Protein AF-A0A0M1J756-F1 (afdb_monomer)

Solvent-accessible surface area (backbone atoms only — not comparable to full-atom values): 4524 Å² total; per-residue (Å²): 133,85,84,79,82,74,78,71,51,71,51,74,49,79,47,67,54,86,94,41,79,57,35,43,38,40,40,35,41,31,35,45,98,87,72,29,44,32,40,38,42,37,40,38,35,56,45,96,89,72,51,73,52,68,53,76,50,76,49,66,50,65,65,77,70,60,72,68,67,76,77,76,126

Nearest PDB structures (foldseek):
  3n8b-assembly1_B  TM=7.314E-01  e=7.687E-03  Borreliella burgdorferi
  3nm7-assembly1_A  TM=7.239E-01  e=1.369E-02  Borreliella burgdorferi
  3nm7-assembly2_D  TM=6.410E-01  e=1.204E-02  Borreliella burgdorferi
  3n8b-assembly1_A  TM=6.949E-01  e=5.988E-02  Borreliella burgdorferi

Structure (mmCIF, N/CA/C/O backbone):
data_AF-A0A0M1J756-F1
#
_entry.id   AF-A0A0M1J756-F1
#
loop_
_atom_site.group_PDB
_atom_site.id
_atom_site.type_symbol
_atom_site.label_atom_id
_atom_site.label_alt_id
_atom_site.label_comp_id
_atom_site.label_asym_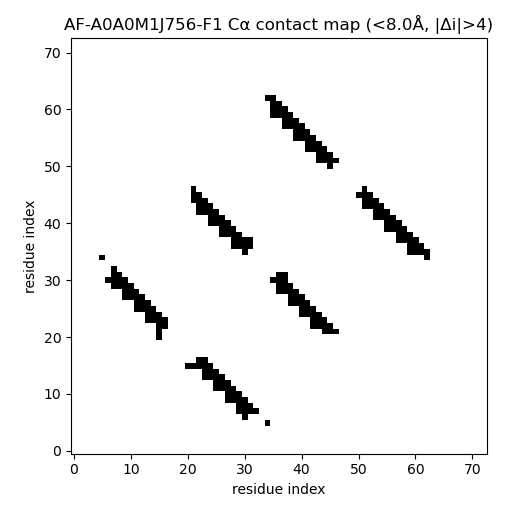id
_atom_site.label_entity_id
_atom_site.label_seq_id
_atom_site.pdbx_PDB_ins_code
_atom_site.Cartn_x
_atom_site.Cartn_y
_atom_site.Cartn_z
_atom_site.occupancy
_atom_site.B_iso_or_equiv
_atom_site.auth_seq_id
_atom_site.auth_comp_id
_atom_site.auth_asym_id
_atom_site.auth_atom_id
_atom_site.pdbx_PDB_model_num
ATOM 1 N N . PHE A 1 1 ? 20.397 5.776 -34.670 1.00 46.66 1 PHE A N 1
ATOM 2 C CA . PHE A 1 1 ? 19.572 6.586 -33.758 1.00 46.66 1 PHE A CA 1
ATOM 3 C C . PHE A 1 1 ? 18.836 5.609 -32.853 1.00 46.66 1 PHE A C 1
ATOM 5 O O . PHE A 1 1 ? 18.254 4.675 -33.381 1.00 46.66 1 PHE A O 1
ATOM 12 N N . LEU A 1 2 ? 19.002 5.696 -31.529 1.00 47.28 2 LEU A N 1
ATOM 13 C CA . LEU A 1 2 ? 18.297 4.815 -30.590 1.00 47.28 2 LEU A CA 1
ATOM 14 C C . LEU A 1 2 ? 16.891 5.381 -30.399 1.00 47.28 2 LEU A C 1
ATOM 16 O O . LEU A 1 2 ? 16.743 6.445 -29.802 1.00 47.28 2 LEU A O 1
ATOM 20 N N . ASP A 1 3 ? 15.884 4.686 -30.920 1.00 44.72 3 ASP A N 1
ATOM 21 C CA . ASP A 1 3 ? 14.478 4.975 -30.650 1.00 44.72 3 ASP A CA 1
ATOM 22 C C . ASP A 1 3 ? 14.182 4.691 -29.170 1.00 44.72 3 ASP A C 1
ATOM 24 O O . ASP A 1 3 ? 13.804 3.586 -28.782 1.00 44.72 3 ASP A O 1
ATOM 28 N N . TYR A 1 4 ? 14.406 5.682 -28.309 1.00 46.50 4 TYR A N 1
ATOM 29 C CA . TYR A 1 4 ? 14.053 5.611 -26.893 1.00 46.50 4 TYR A CA 1
ATOM 30 C C . TYR A 1 4 ? 12.616 6.110 -26.709 1.00 46.50 4 TYR A C 1
ATOM 32 O O . TYR A 1 4 ? 12.374 7.223 -26.250 1.00 46.50 4 TYR A O 1
ATOM 40 N N . ASN A 1 5 ? 11.643 5.296 -27.124 1.00 46.06 5 ASN A N 1
ATOM 41 C CA . ASN A 1 5 ? 10.229 5.560 -26.864 1.00 46.06 5 ASN A CA 1
ATOM 42 C C . ASN A 1 5 ? 9.839 4.953 -25.510 1.00 46.06 5 ASN A C 1
ATOM 44 O O . ASN A 1 5 ? 9.284 3.855 -25.436 1.00 46.06 5 ASN A O 1
ATOM 48 N N . THR A 1 6 ? 10.190 5.638 -24.425 1.00 54.94 6 THR A N 1
ATOM 49 C CA . THR A 1 6 ? 9.816 5.203 -23.078 1.00 54.94 6 THR A CA 1
ATOM 50 C C . THR A 1 6 ? 8.471 5.809 -22.720 1.00 54.94 6 THR A C 1
ATOM 52 O O . THR A 1 6 ? 8.373 6.990 -22.398 1.00 54.94 6 THR A O 1
ATOM 55 N N . TRP A 1 7 ? 7.423 4.990 -22.786 1.00 55.88 7 TRP A N 1
ATOM 56 C CA . TRP A 1 7 ? 6.109 5.349 -22.266 1.00 55.88 7 TRP A CA 1
ATOM 57 C C . TRP A 1 7 ? 6.206 5.573 -20.754 1.00 55.88 7 TRP A C 1
ATOM 59 O O . TRP A 1 7 ? 6.476 4.643 -19.994 1.00 55.88 7 TRP A O 1
ATOM 69 N N . THR A 1 8 ? 6.001 6.813 -20.312 1.00 64.38 8 THR A N 1
ATOM 70 C CA . THR A 1 8 ? 5.853 7.140 -18.894 1.00 64.38 8 THR A CA 1
ATOM 71 C C . THR A 1 8 ? 4.392 6.965 -18.500 1.00 64.38 8 THR A C 1
ATOM 73 O O . THR A 1 8 ? 3.472 7.355 -19.218 1.00 64.38 8 THR A O 1
ATOM 76 N N . GLY A 1 9 ? 4.161 6.325 -17.360 1.00 71.25 9 GLY A N 1
ATOM 77 C CA . GLY A 1 9 ? 2.813 6.044 -16.891 1.00 71.25 9 GLY A CA 1
ATOM 78 C C . GLY A 1 9 ? 2.841 5.328 -15.555 1.00 71.25 9 GLY A C 1
ATOM 79 O O . GLY A 1 9 ? 3.759 4.555 -15.274 1.00 71.25 9 GLY A O 1
ATOM 80 N N . HIS A 1 10 ? 1.841 5.603 -14.727 1.00 80.69 10 HIS A N 1
ATOM 81 C CA . HIS A 1 10 ? 1.611 4.878 -13.490 1.00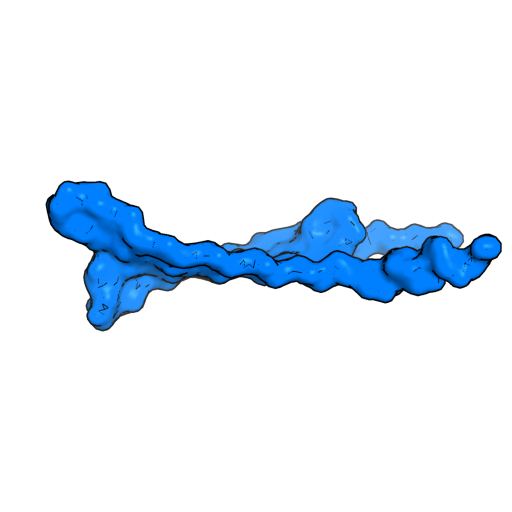 80.69 10 HIS A CA 1
ATOM 82 C C . HIS A 1 10 ? 0.127 4.554 -13.354 1.00 80.69 10 HIS A C 1
ATOM 84 O O . HIS A 1 10 ? -0.737 5.340 -13.739 1.00 80.69 10 HIS A O 1
ATOM 90 N N . VAL A 1 11 ? -0.155 3.380 -12.810 1.00 86.44 11 VAL A N 1
ATOM 91 C CA . VAL A 1 11 ? -1.496 2.925 -12.468 1.00 86.44 11 VAL A CA 1
ATOM 92 C C . VAL A 1 11 ? -1.521 2.715 -10.968 1.00 86.44 11 VAL A C 1
ATOM 94 O O . VAL A 1 11 ? -0.649 2.040 -10.423 1.00 86.44 11 VAL A O 1
ATOM 97 N N . SER A 1 12 ? -2.525 3.290 -10.317 1.00 90.81 12 SER A N 1
ATOM 98 C CA . SER A 1 12 ? -2.748 3.151 -8.883 1.00 90.81 12 SER A CA 1
ATOM 99 C C . SER A 1 12 ? -4.108 2.520 -8.641 1.00 90.81 12 SER A C 1
ATOM 101 O O . SER A 1 12 ? -5.104 2.923 -9.242 1.00 90.81 12 SER A O 1
ATOM 103 N N . VAL A 1 13 ? -4.145 1.543 -7.745 1.00 93.00 13 VAL A N 1
ATOM 104 C CA . VAL A 1 13 ? -5.361 0.885 -7.280 1.00 93.00 13 VAL A CA 1
ATOM 105 C C . VAL A 1 13 ? -5.485 1.124 -5.785 1.00 93.00 13 VAL A C 1
ATOM 107 O O . VAL A 1 13 ? -4.542 0.890 -5.028 1.00 93.00 13 VAL A O 1
ATOM 110 N N . TYR A 1 14 ? -6.666 1.575 -5.377 1.00 92.94 14 TYR A N 1
ATOM 111 C CA . TYR A 1 14 ? -7.030 1.808 -3.987 1.00 92.94 14 TYR A CA 1
ATOM 112 C C . TYR A 1 14 ? -8.114 0.820 -3.598 1.00 92.94 14 TYR A C 1
ATOM 114 O O . TYR A 1 14 ? -9.116 0.678 -4.303 1.00 92.94 14 TYR A O 1
ATOM 122 N N . TRP A 1 15 ? -7.925 0.148 -2.471 1.00 92.44 15 TRP A N 1
ATOM 123 C CA . TRP A 1 15 ? -8.867 -0.838 -1.978 1.00 92.44 15 TRP A CA 1
ATOM 124 C C . TRP A 1 15 ? -9.137 -0.653 -0.487 1.00 92.44 15 TRP A C 1
ATOM 126 O O . TRP A 1 15 ? -8.225 -0.474 0.321 1.00 92.44 15 TRP A O 1
ATOM 136 N N . LYS A 1 16 ? -10.425 -0.711 -0.137 1.00 93.00 16 LYS A N 1
ATOM 137 C CA . LYS A 1 16 ? -10.930 -0.676 1.235 1.00 93.00 16 LYS A CA 1
ATOM 138 C C . LYS A 1 16 ? -11.654 -1.994 1.512 1.00 93.00 16 LYS A C 1
ATOM 140 O O . LYS A 1 16 ? -12.798 -2.141 1.087 1.00 93.00 16 LYS A O 1
ATOM 145 N N . PRO A 1 17 ? -10.988 -2.976 2.136 1.00 87.62 17 PRO A N 1
ATOM 146 C CA . PRO A 1 17 ? -11.602 -4.263 2.444 1.00 87.62 17 PRO A CA 1
ATOM 147 C C . PRO A 1 17 ? -12.799 -4.116 3.395 1.00 87.62 17 PRO A C 1
ATOM 149 O O . PRO A 1 17 ? -12.666 -3.562 4.482 1.00 87.62 17 PRO A O 1
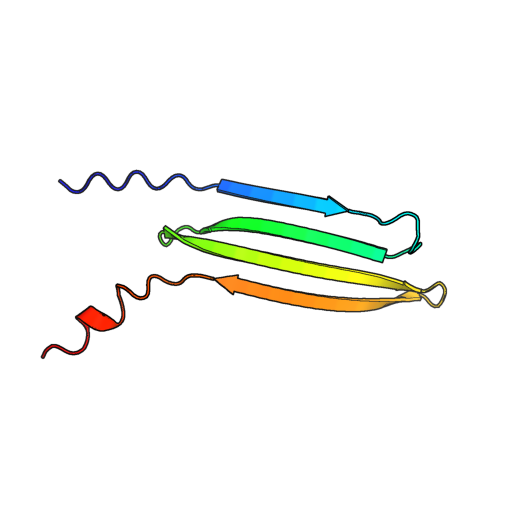ATOM 152 N N . GLU A 1 18 ? -13.951 -4.685 3.031 1.00 87.75 18 GLU A N 1
ATOM 153 C CA . GLU A 1 18 ? -15.170 -4.646 3.863 1.00 87.75 18 GLU A CA 1
ATOM 154 C C . GLU A 1 18 ? -15.002 -5.379 5.206 1.00 87.75 18 GLU A C 1
ATOM 156 O O . GLU A 1 18 ? -15.594 -5.001 6.212 1.00 87.75 18 GLU A O 1
ATOM 161 N N . PHE A 1 19 ? -14.138 -6.397 5.247 1.00 87.88 19 PHE A N 1
ATOM 162 C CA . PHE A 1 19 ? -13.835 -7.178 6.450 1.00 87.88 19 PHE A CA 1
ATOM 163 C C . PHE A 1 19 ? -12.852 -6.481 7.411 1.00 87.88 19 PHE A C 1
ATOM 165 O O . PHE A 1 19 ? -12.633 -6.959 8.524 1.00 87.88 19 PHE A O 1
ATOM 172 N N . LEU A 1 20 ? -12.244 -5.363 7.000 1.00 85.56 20 LEU A N 1
ATOM 173 C CA . LEU A 1 20 ? -11.315 -4.577 7.812 1.00 85.56 20 LEU A CA 1
ATOM 174 C C . LEU A 1 20 ? -11.697 -3.090 7.751 1.00 85.56 20 LEU A C 1
ATOM 176 O O . LEU A 1 20 ? -11.093 -2.316 7.003 1.00 85.56 20 LEU A O 1
ATOM 180 N N . PRO A 1 21 ? -12.682 -2.660 8.561 1.00 86.56 21 PRO A N 1
ATOM 181 C CA . PRO A 1 21 ? -13.085 -1.264 8.599 1.00 86.56 21 PRO A CA 1
ATOM 182 C C . PRO A 1 21 ? -11.910 -0.376 9.018 1.00 86.56 21 PRO A C 1
ATOM 184 O O . PRO A 1 21 ? -11.098 -0.732 9.879 1.00 86.56 21 PRO A O 1
ATOM 187 N N . ASN A 1 22 ? -11.841 0.805 8.403 1.00 90.38 22 ASN A N 1
ATOM 188 C CA . ASN A 1 22 ? -10.786 1.802 8.605 1.00 90.38 22 ASN A CA 1
ATOM 189 C C . ASN A 1 22 ? -9.387 1.366 8.146 1.00 90.38 22 ASN A C 1
ATOM 191 O O . ASN A 1 22 ? -8.400 1.980 8.559 1.00 90.38 22 ASN A O 1
ATOM 195 N N . VAL A 1 23 ? -9.297 0.337 7.299 1.00 92.88 23 VAL A N 1
ATOM 196 C CA . VAL A 1 23 ? -8.071 -0.034 6.590 1.00 92.88 23 VAL A CA 1
ATOM 197 C C . VAL A 1 23 ? -8.143 0.443 5.145 1.00 92.88 23 VAL A C 1
ATOM 199 O O . VAL A 1 23 ? -9.146 0.264 4.457 1.00 92.88 23 VAL A O 1
ATOM 202 N N . GLU A 1 24 ? -7.052 1.038 4.685 1.00 93.94 24 GLU A N 1
ATOM 203 C CA . GLU A 1 24 ? -6.832 1.395 3.293 1.00 93.94 24 GLU A CA 1
ATOM 204 C C . GLU A 1 24 ? -5.577 0.688 2.793 1.00 93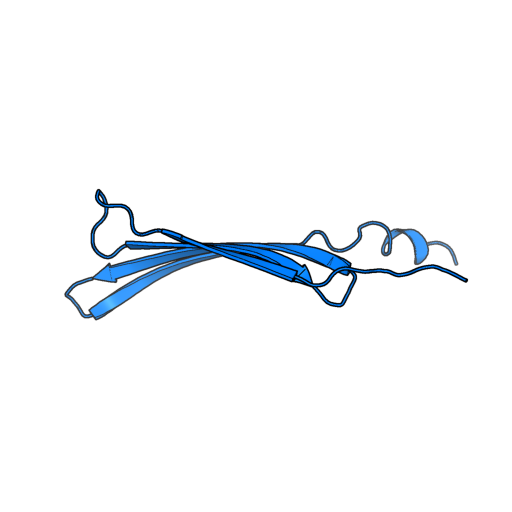.94 24 GLU A C 1
ATOM 206 O O . GLU A 1 24 ? -4.532 0.710 3.446 1.00 93.94 24 GLU A O 1
ATOM 211 N N . VAL A 1 25 ? -5.695 0.050 1.634 1.00 93.50 25 VAL A N 1
ATOM 212 C CA . VAL A 1 25 ? -4.588 -0.580 0.922 1.00 93.50 25 VAL A CA 1
ATOM 213 C C . VAL A 1 25 ? -4.444 0.131 -0.412 1.00 93.50 25 VAL A C 1
ATOM 215 O O . VAL A 1 25 ? -5.427 0.304 -1.134 1.00 93.50 25 VAL A O 1
AT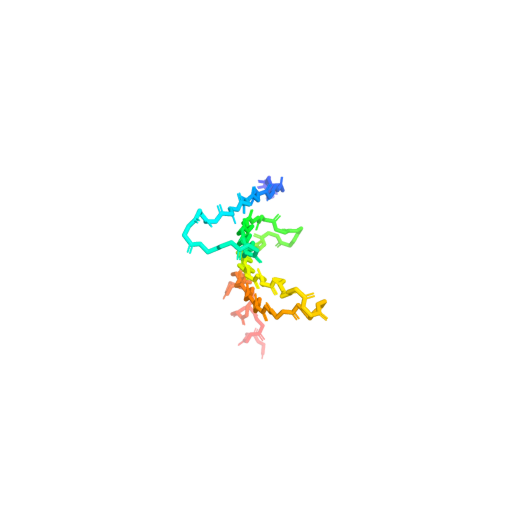OM 218 N N . SER A 1 26 ? -3.226 0.541 -0.747 1.00 93.94 26 SER A N 1
ATOM 219 C CA . SER A 1 26 ? -2.929 1.138 -2.046 1.00 93.94 26 SER A CA 1
ATOM 220 C C . SER A 1 26 ? -1.787 0.397 -2.714 1.00 93.94 26 SER A C 1
ATOM 222 O O . SER A 1 26 ? -0.786 0.066 -2.080 1.00 93.94 26 SER A O 1
ATOM 224 N N . VAL A 1 27 ? -1.924 0.156 -4.010 1.00 91.06 27 VAL A N 1
ATOM 225 C CA . VAL A 1 27 ? -0.869 -0.425 -4.838 1.00 91.06 27 VAL A CA 1
ATOM 226 C C . VAL A 1 27 ? -0.688 0.464 -6.050 1.00 91.06 27 VAL A C 1
ATOM 228 O O . VAL A 1 27 ? -1.659 0.756 -6.743 1.00 91.06 27 VAL A O 1
ATOM 231 N N . SER A 1 28 ? 0.537 0.895 -6.322 1.00 87.94 28 SER A N 1
ATOM 232 C CA . SER A 1 28 ? 0.857 1.653 -7.527 1.00 87.94 28 SER A CA 1
ATOM 233 C C . SER A 1 28 ? 2.005 1.017 -8.288 1.00 87.94 28 SER A C 1
ATOM 235 O O . SER A 1 28 ? 2.986 0.566 -7.707 1.00 87.94 28 SER A O 1
ATOM 237 N N . VAL A 1 29 ? 1.877 0.961 -9.606 1.00 86.38 29 VAL A N 1
ATOM 238 C CA . VAL A 1 29 ? 2.895 0.429 -10.512 1.00 86.38 29 VAL A CA 1
ATOM 239 C C . VAL A 1 29 ? 3.156 1.449 -11.600 1.00 86.38 29 VAL A C 1
ATOM 241 O O . VAL A 1 29 ? 2.213 2.010 -12.153 1.00 86.38 29 VAL A O 1
ATOM 244 N N . GLY A 1 30 ? 4.415 1.722 -11.916 1.00 78.25 30 GLY A N 1
ATOM 245 C CA . GLY A 1 30 ? 4.725 2.737 -12.915 1.00 78.25 30 GLY A CA 1
ATOM 246 C C . GLY A 1 30 ? 6.148 2.696 -13.432 1.00 78.25 30 GLY A C 1
ATOM 247 O O . GLY A 1 30 ? 7.043 2.127 -12.808 1.00 78.25 30 GLY A O 1
ATOM 248 N N . GLN A 1 31 ? 6.331 3.298 -14.602 1.00 72.56 31 GLN A N 1
ATOM 249 C CA . GLN A 1 31 ? 7.632 3.507 -15.220 1.00 72.56 31 GLN A CA 1
ATOM 250 C C . GLN A 1 31 ? 8.099 4.937 -14.932 1.00 72.56 31 GLN A C 1
ATOM 252 O O . GLN A 1 31 ? 7.449 5.905 -15.337 1.00 72.56 31 GLN A O 1
ATOM 257 N N . PHE A 1 32 ? 9.200 5.057 -14.193 1.00 63.09 32 PHE A N 1
ATOM 258 C CA . PHE A 1 32 ? 9.802 6.331 -13.805 1.00 63.09 32 PHE A CA 1
ATOM 259 C C . PHE A 1 32 ? 10.692 6.881 -14.930 1.00 63.09 32 PHE A C 1
ATOM 261 O O . PHE A 1 32 ? 11.095 6.149 -15.832 1.00 63.09 32 PHE A O 1
ATOM 268 N N . LEU A 1 33 ? 11.003 8.182 -14.877 1.00 55.91 33 LEU A N 1
ATOM 269 C CA . LEU A 1 33 ? 11.698 8.936 -15.937 1.00 55.91 33 LEU A CA 1
ATOM 270 C C . LEU A 1 33 ? 13.062 8.350 -16.363 1.00 55.91 33 LEU A C 1
ATOM 272 O O . LEU A 1 33 ? 13.517 8.641 -17.463 1.00 55.91 33 LEU A O 1
ATOM 276 N N . ALA A 1 34 ? 13.686 7.506 -15.536 1.00 59.03 34 ALA A N 1
ATOM 277 C CA . ALA A 1 34 ? 14.932 6.797 -15.849 1.00 59.03 34 ALA A CA 1
ATOM 278 C C . ALA A 1 34 ? 14.733 5.488 -16.652 1.00 59.03 34 ALA A C 1
ATOM 280 O O . ALA A 1 34 ? 15.695 4.785 -16.949 1.00 59.03 34 ALA A O 1
ATOM 281 N N . GLY A 1 35 ? 13.492 5.131 -16.999 1.00 55.62 35 GLY A N 1
ATOM 282 C CA . GLY A 1 35 ? 13.148 3.862 -17.648 1.00 55.62 35 GLY A CA 1
ATOM 283 C C . GLY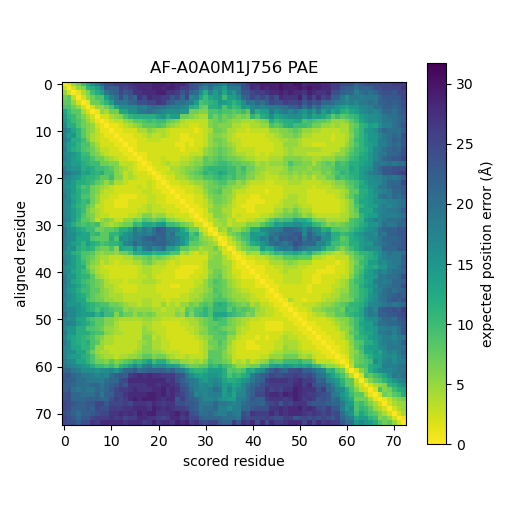 A 1 35 ? 12.913 2.703 -16.674 1.00 55.62 35 GLY A C 1
ATOM 284 O O . GLY A 1 35 ? 12.434 1.650 -17.101 1.00 55.62 35 GLY A O 1
ATOM 285 N N . ASP A 1 36 ? 13.169 2.908 -15.382 1.00 66.44 36 ASP A N 1
ATOM 286 C CA . ASP A 1 36 ? 12.974 1.911 -14.332 1.00 66.44 36 ASP A CA 1
ATOM 287 C C . 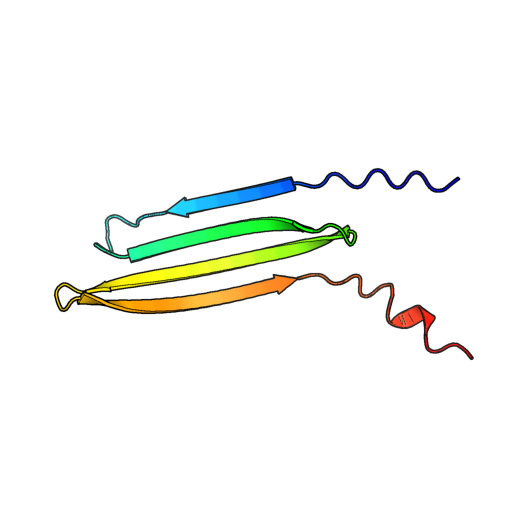ASP A 1 36 ? 11.487 1.712 -14.013 1.00 66.44 36 ASP A C 1
ATOM 289 O O . ASP A 1 36 ? 10.723 2.670 -13.854 1.00 66.44 36 ASP A O 1
ATOM 293 N N . LYS A 1 37 ? 11.068 0.449 -13.897 1.00 74.62 37 LYS A N 1
ATOM 294 C CA . LYS A 1 37 ? 9.711 0.084 -13.468 1.00 74.62 37 LYS A CA 1
ATOM 295 C C . LYS A 1 37 ? 9.711 -0.169 -11.968 1.00 74.62 37 LYS A C 1
ATOM 297 O O . LYS A 1 37 ? 10.535 -0.943 -11.476 1.00 74.62 37 LYS A O 1
ATOM 302 N N . GLY A 1 38 ? 8.780 0.457 -11.260 1.00 81.75 38 GLY A N 1
ATOM 303 C CA . GLY A 1 38 ? 8.611 0.292 -9.824 1.00 81.75 38 GLY A CA 1
ATOM 304 C C . GLY A 1 38 ? 7.191 -0.093 -9.437 1.00 81.75 38 GLY A C 1
ATOM 305 O O . GLY A 1 38 ? 6.229 0.191 -10.153 1.00 81.75 38 GLY A O 1
ATOM 306 N N . VAL A 1 39 ? 7.085 -0.748 -8.288 1.00 86.31 39 VAL A N 1
ATOM 307 C CA . VAL A 1 39 ? 5.851 -1.138 -7.614 1.00 86.31 39 VAL A CA 1
ATOM 308 C C . VAL A 1 39 ? 5.912 -0.610 -6.191 1.00 86.31 39 VAL A C 1
ATOM 310 O O . VAL A 1 39 ? 6.865 -0.887 -5.468 1.00 86.31 39 VAL A O 1
ATOM 313 N N . ASN A 1 40 ? 4.889 0.117 -5.770 1.00 90.44 40 ASN A N 1
ATOM 314 C CA . ASN A 1 40 ? 4.712 0.549 -4.397 1.00 90.44 40 ASN A CA 1
ATOM 315 C C . ASN A 1 40 ? 3.462 -0.100 -3.825 1.00 90.44 40 ASN A C 1
ATOM 317 O O . ASN A 1 40 ? 2.423 -0.158 -4.482 1.00 90.44 40 ASN A O 1
ATOM 321 N N . ILE A 1 41 ? 3.561 -0.565 -2.590 1.00 91.44 41 ILE A N 1
ATOM 322 C CA . ILE A 1 41 ? 2.459 -1.152 -1.841 1.00 91.44 41 ILE A CA 1
ATOM 323 C C . ILE A 1 41 ? 2.411 -0.442 -0.496 1.00 91.44 41 ILE A C 1
ATOM 325 O O . ILE A 1 41 ? 3.422 -0.343 0.200 1.00 91.44 41 ILE A O 1
ATOM 329 N N . SER A 1 42 ? 1.238 0.049 -0.122 1.00 93.38 42 SER A N 1
ATOM 330 C CA . SER A 1 42 ? 0.991 0.659 1.175 1.00 93.38 42 SER A CA 1
ATOM 331 C C . SER A 1 42 ? -0.246 0.061 1.826 1.00 93.38 42 SER A C 1
ATOM 333 O O . SER A 1 42 ? -1.223 -0.284 1.158 1.00 93.38 42 SER A O 1
ATOM 335 N N . PHE A 1 43 ? -0.208 -0.047 3.148 1.00 93.38 43 PHE A N 1
ATOM 336 C CA . PHE A 1 43 ? -1.395 -0.280 3.953 1.00 93.38 43 PHE A CA 1
ATOM 337 C C . PHE A 1 43 ? -1.408 0.705 5.116 1.00 93.38 43 PHE A C 1
ATOM 339 O O . PHE A 1 43 ? -0.366 0.984 5.709 1.00 93.38 43 PHE A O 1
ATOM 346 N N . ALA A 1 44 ? -2.584 1.206 5.468 1.00 94.25 44 ALA A N 1
ATOM 347 C CA . ALA A 1 44 ? -2.776 2.068 6.622 1.00 94.25 44 ALA A CA 1
ATOM 348 C C . ALA A 1 44 ? -4.092 1.735 7.322 1.00 94.25 44 ALA A C 1
ATOM 350 O O . ALA A 1 44 ? -5.102 1.470 6.677 1.00 94.25 44 ALA A O 1
ATOM 351 N N . ARG A 1 45 ? -4.087 1.777 8.652 1.00 92.19 45 ARG A N 1
ATOM 352 C CA . ARG A 1 45 ? -5.258 1.631 9.509 1.00 92.19 45 ARG A CA 1
ATOM 353 C C . ARG A 1 45 ? -5.401 2.850 10.402 1.00 92.19 45 ARG A C 1
ATOM 355 O O . ARG A 1 45 ? -4.455 3.219 11.099 1.00 92.19 45 ARG A O 1
ATOM 362 N N . ARG A 1 46 ? -6.596 3.436 10.419 1.00 92.75 46 ARG A N 1
ATOM 363 C CA . ARG A 1 46 ? -6.962 4.510 11.348 1.00 92.75 46 ARG A CA 1
ATOM 364 C C . ARG A 1 46 ? -7.775 3.943 12.509 1.00 92.75 46 ARG A C 1
ATOM 366 O O . ARG A 1 46 ? -8.724 3.192 12.296 1.00 92.75 46 ARG A O 1
ATOM 373 N N . PHE A 1 47 ? -7.403 4.310 13.728 1.00 90.25 47 PHE A N 1
ATOM 374 C CA . PHE A 1 47 ? -8.113 3.949 14.953 1.00 90.25 47 PHE A CA 1
ATOM 375 C C . PHE A 1 47 ? -8.981 5.115 15.430 1.00 90.25 47 PHE A C 1
ATOM 377 O O . PHE A 1 47 ? -8.675 6.277 15.162 1.00 90.25 47 PHE A O 1
ATOM 384 N N . GLU A 1 48 ? -10.044 4.814 16.176 1.00 90.00 48 GLU A N 1
ATOM 385 C CA . GLU A 1 48 ? -10.946 5.829 16.748 1.00 90.00 48 GLU A CA 1
ATOM 386 C C . GLU A 1 48 ? -10.245 6.743 17.763 1.00 90.00 48 GLU A C 1
ATOM 388 O O . GLU A 1 48 ? -10.650 7.883 17.955 1.00 90.00 48 GLU A O 1
ATOM 393 N N . SER A 1 49 ? -9.127 6.288 18.337 1.00 89.44 49 SER A N 1
ATOM 394 C CA . SER A 1 49 ? -8.229 7.104 19.162 1.00 89.44 49 SER A CA 1
ATOM 395 C C . SER A 1 49 ? -7.517 8.225 18.389 1.00 89.44 49 SER A C 1
ATOM 397 O O . SER A 1 49 ? -6.787 9.010 18.988 1.00 89.44 49 SER A O 1
ATOM 399 N N . GLY A 1 50 ? -7.672 8.283 17.061 1.00 89.00 50 GLY A N 1
ATOM 400 C CA . GLY A 1 50 ? -6.991 9.227 16.173 1.00 89.00 50 GLY A CA 1
ATOM 401 C C . GLY A 1 50 ? -5.627 8.743 15.672 1.00 89.00 50 GLY A C 1
ATOM 402 O O . GLY A 1 50 ? -5.051 9.358 14.774 1.00 89.00 50 GLY A O 1
ATOM 403 N N . ILE A 1 51 ? -5.124 7.622 16.197 1.00 93.12 51 ILE A N 1
ATOM 404 C CA . ILE A 1 51 ? -3.844 7.030 15.793 1.00 93.12 51 ILE A CA 1
ATOM 405 C C . ILE A 1 51 ? -3.969 6.410 14.394 1.00 93.12 51 ILE A C 1
ATOM 407 O O . ILE A 1 51 ? -4.973 5.774 14.066 1.00 93.12 51 ILE A O 1
ATOM 411 N N . VAL A 1 52 ? -2.926 6.561 13.576 1.00 93.75 52 VAL A N 1
ATOM 412 C CA . VAL A 1 52 ? -2.794 5.893 12.275 1.00 93.75 52 VAL A CA 1
ATOM 413 C C . VAL A 1 52 ? -1.547 5.020 12.293 1.00 93.75 52 VAL A C 1
ATOM 415 O O . VAL A 1 52 ? -0.461 5.501 12.605 1.00 93.75 52 VAL A O 1
ATOM 418 N N . VAL A 1 53 ? -1.703 3.744 11.948 1.00 93.94 53 VAL A N 1
ATOM 419 C CA . VAL A 1 53 ? -0.595 2.788 11.814 1.00 93.94 53 VAL A CA 1
ATOM 420 C C . VAL A 1 53 ? -0.620 2.220 10.410 1.00 93.94 53 VAL A C 1
ATOM 422 O O . VAL A 1 53 ? -1.672 1.807 9.932 1.00 93.94 53 VAL A O 1
ATOM 425 N N . GLY A 1 54 ? 0.526 2.166 9.748 1.00 93.19 54 GLY A N 1
ATOM 426 C CA . GLY A 1 54 ? 0.630 1.599 8.414 1.00 93.19 54 GLY A CA 1
ATOM 427 C C . GLY A 1 54 ? 2.017 1.060 8.123 1.00 93.19 54 GLY A C 1
ATOM 428 O O . GLY A 1 54 ? 2.953 1.293 8.889 1.00 93.19 54 GLY A O 1
ATOM 429 N N . ALA A 1 55 ? 2.141 0.362 7.001 1.00 94.69 55 ALA A N 1
ATOM 430 C CA . ALA A 1 55 ? 3.428 0.018 6.422 1.00 94.69 55 ALA A CA 1
ATOM 431 C C . ALA A 1 55 ? 3.447 0.341 4.930 1.00 94.69 55 ALA A C 1
ATOM 433 O O . ALA A 1 55 ? 2.413 0.409 4.262 1.00 94.69 55 ALA A O 1
ATOM 434 N N . PHE A 1 56 ? 4.655 0.527 4.418 1.00 91.88 56 PHE A N 1
ATOM 435 C CA . PHE A 1 56 ? 4.916 0.835 3.026 1.00 91.88 56 PHE A CA 1
ATOM 436 C C . PHE A 1 56 ? 6.109 0.017 2.541 1.00 91.88 56 PHE A C 1
ATOM 438 O O . PHE A 1 56 ? 7.084 -0.153 3.274 1.00 91.88 56 PHE A O 1
ATOM 445 N N . ALA A 1 57 ? 6.034 -0.463 1.305 1.00 90.44 57 ALA A N 1
ATOM 446 C CA . ALA A 1 57 ? 7.120 -1.137 0.616 1.00 90.44 57 ALA A CA 1
ATOM 447 C C . ALA A 1 57 ? 7.201 -0.639 -0.831 1.00 90.44 57 ALA A C 1
ATOM 449 O O . ALA A 1 57 ? 6.186 -0.559 -1.523 1.00 90.44 57 ALA A O 1
ATOM 450 N N . ALA A 1 58 ? 8.416 -0.343 -1.288 1.00 88.44 58 ALA A N 1
ATOM 451 C CA . ALA A 1 58 ? 8.706 0.049 -2.661 1.00 88.44 58 ALA A CA 1
ATOM 452 C C . ALA A 1 58 ? 9.724 -0.916 -3.268 1.00 88.44 58 ALA A C 1
ATOM 454 O O . ALA A 1 58 ? 10.790 -1.148 -2.697 1.00 88.44 58 ALA A O 1
ATOM 455 N N . PHE A 1 59 ? 9.401 -1.453 -4.437 1.00 82.25 59 PHE A N 1
ATOM 456 C CA . PHE A 1 59 ? 10.268 -2.315 -5.225 1.00 82.25 59 PHE A CA 1
ATOM 457 C C . PHE A 1 59 ? 10.516 -1.651 -6.572 1.00 82.25 59 PHE A C 1
ATOM 459 O O . PHE A 1 59 ? 9.579 -1.465 -7.340 1.00 82.25 59 PHE A O 1
ATOM 466 N N . THR A 1 60 ? 11.769 -1.333 -6.886 1.00 76.06 60 THR A N 1
ATOM 467 C CA . THR A 1 60 ? 12.147 -0.764 -8.185 1.00 76.06 60 THR A CA 1
ATOM 468 C C . THR A 1 60 ? 13.135 -1.687 -8.872 1.00 76.06 60 THR A C 1
ATOM 470 O O . THR A 1 60 ? 14.155 -2.056 -8.293 1.00 76.06 60 THR A O 1
ATOM 473 N N . ASN A 1 61 ? 12.845 -2.048 -10.120 1.00 62.00 61 ASN A N 1
ATOM 474 C CA . ASN A 1 61 ? 13.825 -2.674 -10.993 1.00 62.00 61 ASN A CA 1
ATOM 475 C C . ASN A 1 61 ? 14.676 -1.557 -11.594 1.00 62.00 61 ASN A C 1
ATOM 477 O O . ASN A 1 61 ? 14.399 -1.097 -12.700 1.00 62.00 61 ASN A O 1
ATOM 481 N N . VAL A 1 62 ?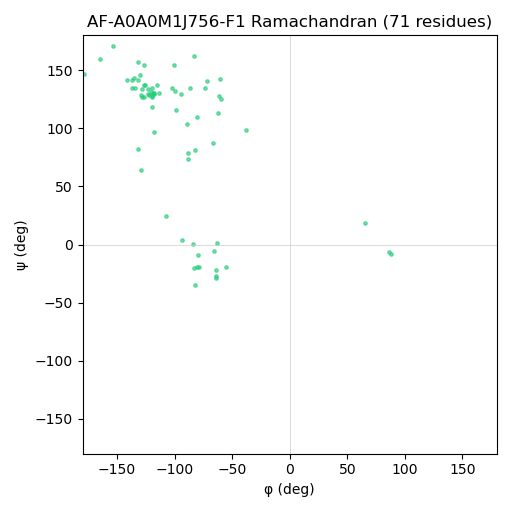 15.664 -1.089 -10.828 1.00 54.94 62 VAL A N 1
ATOM 482 C CA . VAL A 1 62 ? 16.758 -0.308 -11.404 1.00 54.94 62 VAL A CA 1
ATOM 483 C C . VAL A 1 62 ? 17.407 -1.231 -12.418 1.00 54.94 62 VAL A C 1
ATOM 485 O O . VAL A 1 62 ? 17.750 -2.362 -12.059 1.00 54.94 62 VAL A O 1
ATOM 488 N N . SER A 1 63 ? 17.528 -0.800 -13.669 1.00 47.78 63 SER A N 1
ATOM 489 C CA . SER A 1 63 ? 18.277 -1.505 -14.708 1.00 47.78 63 SER A CA 1
ATOM 490 C C . SER A 1 63 ? 19.564 -2.128 -14.134 1.00 47.78 63 SER A C 1
ATOM 492 O O . SER A 1 63 ? 20.616 -1.498 -14.043 1.00 47.78 63 SER A O 1
ATOM 494 N N . SER A 1 64 ? 19.525 -3.427 -13.813 1.00 47.50 64 SER A N 1
ATOM 495 C CA . SER A 1 64 ? 20.718 -4.227 -13.489 1.00 47.50 64 SER A CA 1
ATOM 496 C C . SER A 1 64 ? 21.680 -4.321 -14.685 1.00 47.50 64 SER A C 1
ATOM 498 O O . SER A 1 64 ? 22.726 -4.962 -14.610 1.00 47.50 64 SER A O 1
ATOM 500 N N . LYS A 1 65 ? 21.335 -3.670 -15.803 1.00 46.69 65 LYS A N 1
ATOM 501 C CA . LYS A 1 65 ? 22.139 -3.544 -17.008 1.00 46.69 65 LYS A CA 1
ATOM 502 C C . LYS A 1 65 ? 23.163 -2.402 -16.923 1.00 46.69 65 LYS A C 1
ATOM 504 O O . LYS A 1 65 ? 24.160 -2.476 -17.631 1.00 46.69 65 LYS A O 1
ATOM 509 N N . GLU A 1 66 ? 22.984 -1.412 -16.041 1.00 46.94 66 GLU A N 1
ATOM 510 C CA . GLU A 1 66 ? 23.936 -0.293 -15.878 1.00 46.94 66 GLU A CA 1
ATOM 511 C C . GLU A 1 66 ? 25.136 -0.669 -14.982 1.00 46.94 66 GLU A C 1
ATOM 513 O O . GLU A 1 66 ? 26.271 -0.287 -15.256 1.00 46.94 66 GLU A O 1
ATOM 518 N N . ILE A 1 67 ? 24.925 -1.501 -13.950 1.00 40.81 67 ILE A N 1
ATOM 519 C CA . ILE A 1 67 ? 25.983 -1.893 -12.990 1.00 40.81 67 ILE A CA 1
ATOM 520 C C . ILE A 1 67 ? 27.113 -2.698 -13.663 1.00 40.81 67 ILE A C 1
ATOM 522 O O . ILE A 1 67 ? 28.262 -2.654 -13.220 1.00 40.81 67 ILE A O 1
ATOM 526 N N . TRP A 1 68 ? 26.825 -3.408 -14.758 1.00 44.03 68 TRP A N 1
ATOM 527 C CA . TRP A 1 68 ? 27.820 -4.221 -15.468 1.00 44.03 68 TRP A CA 1
ATOM 528 C C . TRP A 1 68 ? 28.764 -3.418 -16.375 1.00 44.03 68 TRP A C 1
ATOM 530 O O . TRP A 1 68 ? 29.838 -3.918 -16.710 1.00 44.03 68 TRP A O 1
ATOM 540 N N . PHE A 1 69 ? 28.412 -2.188 -16.763 1.00 42.31 69 PHE A N 1
ATOM 541 C CA . PHE A 1 69 ? 29.232 -1.392 -17.686 1.00 42.31 69 PHE A CA 1
ATOM 542 C C . PHE A 1 69 ? 30.413 -0.689 -16.989 1.00 42.31 69 PHE A C 1
ATOM 544 O O . PHE A 1 69 ? 31.414 -0.377 -17.626 1.00 42.31 69 PHE A O 1
ATOM 551 N N . ILE A 1 70 ? 30.359 -0.520 -15.663 1.00 50.91 70 ILE A N 1
ATOM 552 C CA . ILE A 1 70 ? 31.332 0.279 -14.891 1.00 50.91 70 ILE A CA 1
ATOM 553 C C . ILE A 1 70 ? 32.493 -0.568 -14.316 1.00 50.91 70 ILE A C 1
ATOM 555 O O . ILE A 1 70 ? 33.352 -0.051 -13.612 1.00 50.91 70 ILE A O 1
ATOM 559 N N . ARG A 1 71 ? 32.566 -1.878 -14.608 1.00 43.28 71 ARG A N 1
ATOM 560 C CA . ARG A 1 71 ? 33.661 -2.774 -14.148 1.00 43.28 71 ARG A CA 1
ATOM 561 C C . ARG A 1 71 ? 34.632 -3.193 -15.255 1.00 43.28 71 ARG A C 1
ATOM 563 O O . ARG A 1 71 ? 35.264 -4.242 -15.151 1.00 43.28 71 ARG A O 1
ATOM 570 N N . LYS A 1 72 ? 34.745 -2.401 -16.322 1.00 43.88 72 LYS A N 1
ATOM 571 C CA . LYS A 1 72 ? 35.685 -2.663 -17.418 1.00 43.88 72 LYS A CA 1
ATOM 572 C C . LYS A 1 72 ? 36.52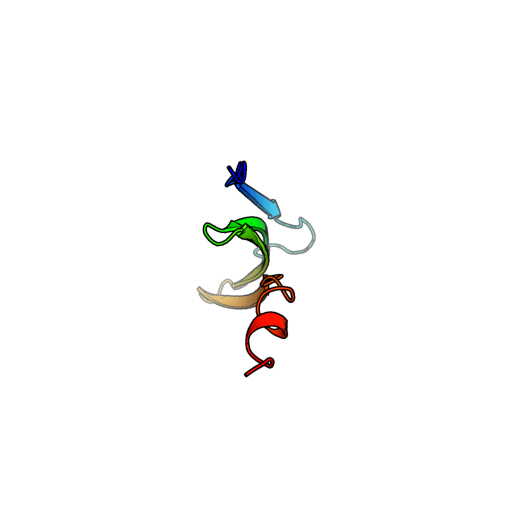8 -1.431 -17.744 1.00 43.88 72 LYS A C 1
ATOM 574 O O . LYS A 1 72 ? 36.420 -0.903 -18.841 1.00 43.88 72 LYS A O 1
ATOM 579 N N . PHE A 1 73 ? 37.346 -1.004 -16.786 1.00 44.69 73 PHE A N 1
ATOM 580 C CA . PHE A 1 73 ? 38.561 -0.219 -17.007 1.00 44.69 73 PHE A CA 1
ATOM 581 C C . PHE A 1 73 ? 39.611 -0.649 -15.988 1.00 44.69 73 PHE A C 1
ATOM 583 O O . PHE A 1 73 ? 39.224 -0.845 -14.813 1.00 44.69 73 PHE A O 1
#

Mean predicted aligned error: 10.84 Å

pLDDT: mean 75.15, std 19.19, range [40.81, 94.69]

Secondary structure (DSSP, 8-state):
--------EEEEEEE--TTSTTEEEEEEEEE-TTS-EEEEEEEEEE-TTS-EEEEEEEEEE--TTTTTGGG--

Radius of gyration: 18.27 Å; Cα contacts (8 Å, |Δi|>4): 113; chains: 1; bounding box: 54×16×53 Å

Sequence (73 aa):
FLDYNTWTGHVSVYWKPEFLPNVEVSVSVGQFLAGDKGVNISFARRFESGIVVGAFAAFTNVSSKEIWFIRKF

Foldseek 3Di:
DDPPPQDWDKDKDWDDDPVAPQKIKMWMWTQDPQRKIKIKIKMWGADPVRDIDIDIDMDIPDPPVVVVVPPDD